Protein A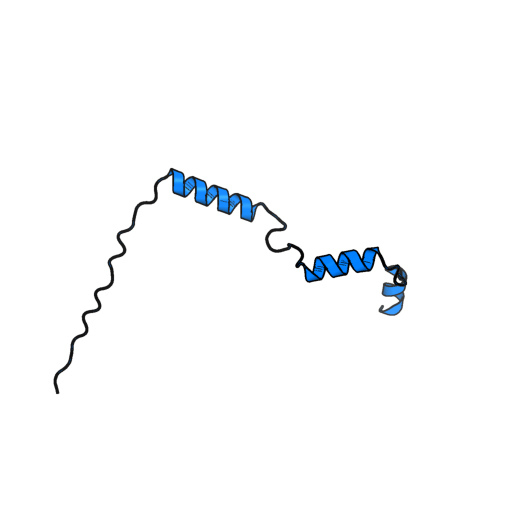F-A0A1F5X3L8-F1 (afdb_monomer)

Secondary structure (DSSP, 8-state):
-PPP---------------HHHHHHHHHHHHHHHH-TTTT-PPPHHHHHHHHHHHHS---PPPHHHHHHHH-

Organism: NCBI:txid1798352

pLDDT: mean 82.29, std 14.32, range [45.69, 97.06]

Structure (mmCIF, N/CA/C/O backbone):
data_AF-A0A1F5X3L8-F1
#
_entry.id   AF-A0A1F5X3L8-F1
#
loop_
_atom_site.group_PDB
_atom_site.id
_atom_site.type_symbol
_atom_site.label_atom_id
_atom_site.label_alt_id
_atom_site.label_comp_id
_atom_site.label_asym_id
_atom_site.label_entity_id
_atom_site.label_seq_id
_atom_site.pdbx_PDB_ins_code
_atom_site.Cartn_x
_atom_site.Cartn_y
_atom_site.Cartn_z
_atom_site.occupancy
_atom_site.B_iso_or_equiv
_atom_site.auth_seq_id
_atom_site.auth_comp_id
_atom_site.auth_asym_id
_atom_site.auth_atom_id
_atom_site.pdbx_PDB_model_num
ATOM 1 N N . MET A 1 1 ? 0.105 -41.334 46.033 1.00 47.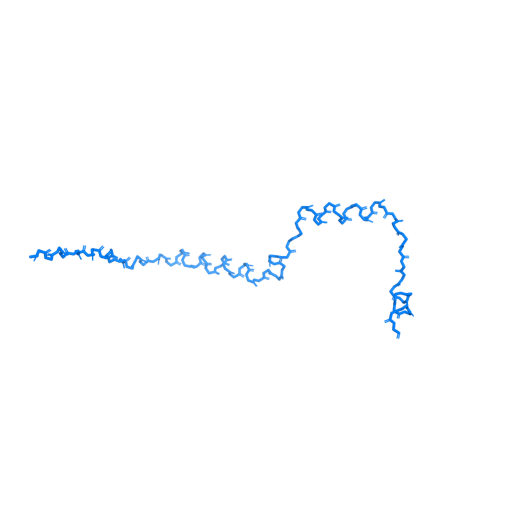84 1 MET A N 1
ATOM 2 C CA . MET A 1 1 ? 0.318 -40.308 44.988 1.00 47.84 1 MET A CA 1
ATOM 3 C C . MET A 1 1 ? -0.587 -39.120 45.303 1.00 47.84 1 MET A C 1
ATOM 5 O O . MET A 1 1 ? -1.775 -39.350 45.473 1.00 47.84 1 MET A O 1
ATOM 9 N N . ARG A 1 2 ? -0.059 -37.898 45.481 1.00 45.69 2 ARG A N 1
ATOM 10 C CA . ARG A 1 2 ? -0.879 -36.690 45.723 1.00 45.69 2 ARG A CA 1
ATOM 11 C C . ARG A 1 2 ? -1.159 -36.010 44.387 1.00 45.69 2 ARG A C 1
ATOM 13 O O . ARG A 1 2 ? -0.211 -35.698 43.675 1.00 45.69 2 ARG A O 1
ATOM 20 N N . GLN A 1 3 ? -2.428 -35.792 44.057 1.00 48.34 3 GLN A N 1
ATOM 21 C CA . GLN A 1 3 ? -2.795 -34.953 42.920 1.00 48.34 3 GLN A CA 1
ATOM 22 C C . GLN A 1 3 ? -2.732 -33.487 43.357 1.00 48.34 3 GLN A C 1
ATOM 24 O O . GLN A 1 3 ? -3.331 -33.115 44.364 1.00 48.34 3 GLN A O 1
ATOM 29 N N . ILE A 1 4 ? -1.954 -32.682 42.635 1.00 58.97 4 ILE A N 1
ATOM 30 C CA . ILE A 1 4 ? -1.882 -31.232 42.815 1.00 58.97 4 ILE A CA 1
ATOM 31 C C . ILE A 1 4 ? -2.926 -30.633 41.877 1.00 58.97 4 ILE A C 1
ATOM 33 O O . ILE A 1 4 ? -2.853 -30.811 40.663 1.00 58.97 4 ILE A O 1
ATOM 37 N N . GLN A 1 5 ? -3.923 -29.972 42.454 1.00 60.03 5 GLN A N 1
ATOM 38 C CA . GLN A 1 5 ? -4.989 -29.305 41.721 1.00 60.03 5 GLN A CA 1
ATOM 39 C C . GLN A 1 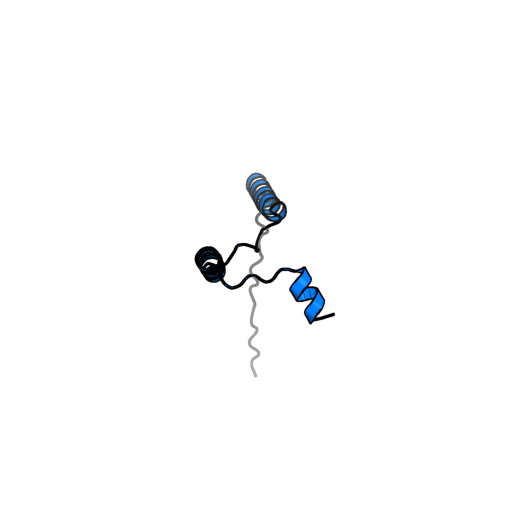5 ? -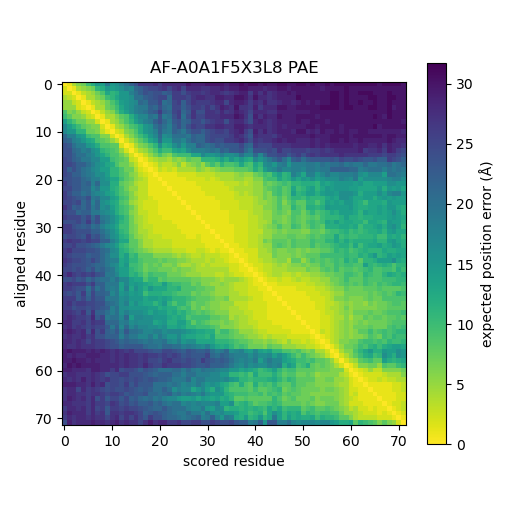4.512 -27.890 41.379 1.00 60.03 5 GLN A C 1
ATOM 41 O O . GLN A 1 5 ? -4.277 -27.077 42.271 1.00 60.03 5 GLN A O 1
ATOM 46 N N . TYR A 1 6 ? -4.308 -27.614 40.093 1.00 56.75 6 TYR A N 1
ATOM 47 C CA . TYR A 1 6 ? -3.962 -26.279 39.612 1.00 56.75 6 TYR A CA 1
ATOM 48 C C . TYR A 1 6 ? -5.251 -25.474 39.422 1.00 56.75 6 TYR A C 1
ATOM 50 O O . TYR A 1 6 ? -6.005 -25.725 38.482 1.00 56.75 6 TYR A O 1
ATOM 58 N N . ASN A 1 7 ? -5.508 -24.511 40.308 1.00 62.78 7 ASN A N 1
ATOM 59 C CA . ASN A 1 7 ? -6.555 -23.515 40.095 1.00 62.78 7 ASN A CA 1
ATOM 60 C C . ASN A 1 7 ? -6.046 -22.496 39.070 1.00 62.78 7 ASN A C 1
ATOM 62 O O . ASN A 1 7 ? -5.188 -21.671 39.375 1.00 62.78 7 ASN A O 1
ATOM 66 N N . TYR A 1 8 ? -6.552 -22.578 37.841 1.00 62.28 8 TYR A N 1
ATOM 67 C CA . TYR A 1 8 ? -6.399 -21.506 36.866 1.00 62.28 8 TYR A CA 1
ATOM 68 C C . TYR A 1 8 ? -7.389 -20.396 37.219 1.00 62.28 8 TYR A C 1
ATOM 70 O O . TYR A 1 8 ? -8.560 -20.465 36.845 1.00 62.28 8 TYR A O 1
ATOM 78 N N . ASP A 1 9 ? -6.916 -19.367 37.918 1.00 64.00 9 ASP A N 1
ATOM 79 C CA . ASP A 1 9 ? -7.631 -18.096 37.998 1.00 64.00 9 ASP A CA 1
ATOM 80 C C . ASP A 1 9 ? -7.614 -17.457 36.604 1.00 64.00 9 ASP A C 1
ATOM 82 O O . ASP A 1 9 ? -6.682 -16.754 36.212 1.00 64.00 9 ASP A O 1
ATOM 86 N N . MET A 1 10 ? -8.641 -17.756 35.807 1.00 61.59 10 MET A N 1
ATOM 87 C CA . MET A 1 10 ? -8.912 -17.027 34.574 1.00 61.59 10 MET A CA 1
ATOM 88 C C . MET A 1 10 ? -9.303 -15.599 34.962 1.00 61.59 10 MET A C 1
ATOM 90 O O . MET A 1 10 ? -10.309 -15.424 35.658 1.00 61.59 10 MET A O 1
ATOM 94 N N . PRO A 1 11 ? -8.559 -14.564 34.531 1.00 62.84 11 PRO A N 1
ATOM 95 C CA . PRO A 1 11 ? -8.989 -13.198 34.750 1.00 62.84 11 PRO A CA 1
ATOM 96 C C . PRO A 1 11 ? -10.325 -13.021 34.030 1.00 62.84 11 PRO A C 1
ATOM 98 O O . PRO A 1 11 ? -10.401 -13.067 32.801 1.00 62.84 11 PRO A O 1
ATOM 101 N N . ASN A 1 12 ? -11.396 -12.847 34.804 1.00 60.25 12 ASN A N 1
ATOM 102 C CA . ASN A 1 12 ? -12.682 -12.424 34.276 1.00 60.25 12 ASN A CA 1
ATOM 103 C C . ASN A 1 12 ? -12.452 -11.070 33.607 1.00 60.25 12 ASN A C 1
ATOM 105 O O . ASN A 1 12 ? -12.328 -10.053 34.289 1.00 60.25 12 ASN A O 1
ATOM 109 N N . ALA A 1 13 ? -12.353 -11.067 32.276 1.00 62.22 13 ALA A N 1
ATOM 110 C CA . ALA A 1 13 ? -12.289 -9.858 31.479 1.00 62.22 13 ALA A CA 1
ATOM 111 C C . ALA A 1 13 ? -13.599 -9.097 31.698 1.00 62.22 13 ALA A C 1
ATOM 113 O O . ALA A 1 13 ? -14.612 -9.333 31.034 1.00 62.22 13 ALA A O 1
ATOM 114 N N . THR A 1 14 ? -13.602 -8.211 32.688 1.00 60.88 14 THR A N 1
ATOM 115 C CA . THR A 1 14 ? -14.650 -7.224 32.876 1.00 60.88 14 THR A CA 1
ATOM 116 C C . THR A 1 14 ? -14.748 -6.467 31.564 1.00 60.88 14 THR A C 1
ATOM 118 O O . THR A 1 14 ? -13.794 -5.829 31.122 1.00 60.88 14 THR A O 1
ATOM 121 N N . LYS A 1 15 ? -15.888 -6.608 30.882 1.00 64.25 15 LYS A N 1
ATOM 122 C CA . LYS A 1 15 ? -16.155 -5.914 29.623 1.00 64.25 15 LYS A CA 1
ATOM 123 C C . LYS A 1 15 ? -16.169 -4.417 29.918 1.00 64.25 15 LYS A C 1
ATOM 125 O O . LYS A 1 15 ? -17.208 -3.868 30.281 1.00 64.25 15 LYS A O 1
ATOM 130 N N . GLN A 1 16 ? -15.015 -3.764 29.807 1.00 72.62 16 GLN A N 1
ATOM 131 C CA . GLN A 1 16 ? -14.925 -2.319 29.923 1.00 72.62 16 GLN A CA 1
ATOM 132 C C . GLN A 1 16 ? -15.733 -1.728 28.771 1.00 72.62 16 GLN A C 1
ATOM 134 O O . GLN A 1 16 ? -15.452 -1.957 27.592 1.00 72.62 16 GLN A O 1
ATOM 139 N N . LYS A 1 17 ? -16.818 -1.034 29.114 1.00 78.50 17 LYS A N 1
ATOM 140 C CA . LYS A 1 17 ? -17.674 -0.396 28.124 1.00 78.50 17 LYS A CA 1
ATOM 141 C C . LYS A 1 17 ? -16.901 0.789 27.559 1.00 78.50 17 LYS A C 1
ATOM 143 O O . LYS A 1 17 ? -16.746 1.796 28.238 1.00 78.50 17 LYS A O 1
ATOM 148 N N . LEU A 1 18 ? -16.416 0.647 26.327 1.00 83.00 18 LEU A N 1
ATOM 149 C CA . LEU A 1 18 ? -15.754 1.739 25.619 1.00 83.00 18 LEU A CA 1
ATOM 150 C C . LEU A 1 18 ? -16.690 2.951 25.537 1.00 83.00 18 LEU A C 1
ATOM 152 O O . LEU A 1 18 ? -17.869 2.792 25.187 1.00 83.00 18 LEU A O 1
ATOM 156 N N . GLU A 1 19 ? -16.160 4.139 25.816 1.00 90.44 19 GLU A N 1
ATOM 157 C CA . GLU A 1 19 ? -16.896 5.386 25.638 1.00 90.44 19 GLU A CA 1
ATOM 158 C C . GLU A 1 19 ? -17.318 5.563 24.176 1.00 90.44 19 GLU A C 1
ATOM 160 O O . GLU A 1 19 ? -16.600 5.191 23.244 1.00 90.44 19 GLU A O 1
ATOM 165 N N . THR A 1 20 ? -18.498 6.146 23.963 1.00 91.25 20 THR A N 1
ATOM 166 C CA . THR A 1 20 ? -19.061 6.345 22.620 1.00 91.25 20 THR A CA 1
ATOM 167 C C . THR A 1 20 ? -18.115 7.137 21.722 1.00 91.25 20 THR A C 1
ATOM 169 O O . THR A 1 20 ? -17.930 6.760 20.571 1.00 91.25 20 THR A O 1
ATOM 172 N N . LYS A 1 21 ? -17.452 8.171 22.259 1.00 92.38 21 LYS A N 1
ATOM 173 C CA . LYS A 1 21 ? -16.477 8.983 21.515 1.00 92.38 21 LYS A CA 1
ATOM 174 C C . LYS A 1 21 ? -15.310 8.144 20.994 1.00 92.38 21 LYS A C 1
ATOM 176 O O . LYS A 1 21 ? -14.957 8.252 19.827 1.00 92.38 21 LYS A O 1
ATOM 181 N N . THR A 1 22 ? -14.767 7.262 21.831 1.00 92.00 22 THR A N 1
ATOM 182 C CA . THR A 1 22 ? -13.684 6.351 21.443 1.00 92.00 22 THR A CA 1
ATOM 183 C C . THR A 1 22 ? -14.130 5.391 20.346 1.00 92.00 22 THR A C 1
ATOM 185 O O . THR A 1 22 ? -13.377 5.131 19.415 1.00 92.00 22 THR A O 1
ATOM 188 N N . LYS A 1 23 ? -15.369 4.886 20.413 1.00 93.19 23 LYS A N 1
ATOM 189 C CA . LYS A 1 23 ? -15.915 4.023 19.355 1.00 93.19 23 LYS A CA 1
ATOM 190 C C . LYS A 1 23 ? -16.054 4.764 18.032 1.00 93.19 23 LYS A C 1
ATOM 192 O O . LYS A 1 23 ? -15.653 4.216 17.013 1.00 93.19 23 LYS A O 1
ATOM 197 N N . THR A 1 24 ? -16.599 5.979 18.055 1.00 95.50 24 THR A N 1
ATOM 198 C CA . THR A 1 24 ? -16.743 6.809 16.853 1.00 95.50 24 THR A CA 1
ATOM 199 C C . THR A 1 24 ? -15.384 7.068 16.214 1.00 95.50 24 THR A C 1
ATOM 201 O O . THR A 1 24 ? -15.220 6.781 15.036 1.00 95.50 24 THR A O 1
ATOM 204 N N . PHE A 1 25 ? -14.392 7.469 17.012 1.00 95.94 25 PHE A N 1
ATOM 205 C CA . PHE A 1 25 ? -13.029 7.698 16.533 1.00 95.94 25 PHE A CA 1
ATOM 206 C C . PHE A 1 25 ? -12.411 6.453 15.878 1.00 95.94 25 PHE A C 1
ATOM 208 O O . PHE A 1 25 ? -11.833 6.540 14.801 1.00 95.94 25 PHE A O 1
ATOM 215 N N . ILE A 1 26 ? -12.564 5.274 16.495 1.00 95.31 26 ILE A N 1
ATOM 216 C CA . ILE A 1 26 ? -12.064 4.015 15.919 1.00 95.31 26 ILE A CA 1
ATOM 217 C C . ILE A 1 26 ? -12.746 3.717 14.580 1.00 95.31 26 ILE A C 1
ATOM 219 O O . ILE A 1 26 ? -12.080 3.323 13.628 1.00 95.31 26 ILE A O 1
ATOM 223 N N . VAL A 1 27 ? -14.068 3.882 14.505 1.00 96.19 27 VAL A N 1
ATOM 224 C CA . VAL A 1 27 ? -14.828 3.618 13.276 1.00 96.19 27 VAL A CA 1
ATOM 225 C C . VAL A 1 27 ? -14.413 4.572 12.159 1.00 96.19 27 VAL A C 1
ATOM 227 O O . VAL A 1 27 ? -14.238 4.120 11.032 1.00 96.19 27 VAL A O 1
ATOM 230 N N . GLU A 1 28 ? -14.221 5.855 12.464 1.00 97.06 28 GLU A N 1
ATOM 231 C CA . GLU A 1 28 ? -13.741 6.856 11.505 1.00 97.06 28 GLU A CA 1
ATOM 232 C C . GLU A 1 28 ? -12.341 6.511 10.996 1.00 97.06 28 GLU A C 1
ATOM 234 O O . GLU A 1 28 ? -12.153 6.406 9.789 1.00 97.06 28 GLU A O 1
ATOM 239 N N . ALA A 1 29 ? -11.402 6.200 11.891 1.00 95.44 29 ALA A N 1
ATOM 240 C CA . ALA A 1 29 ? -10.046 5.813 11.505 1.00 95.44 29 ALA 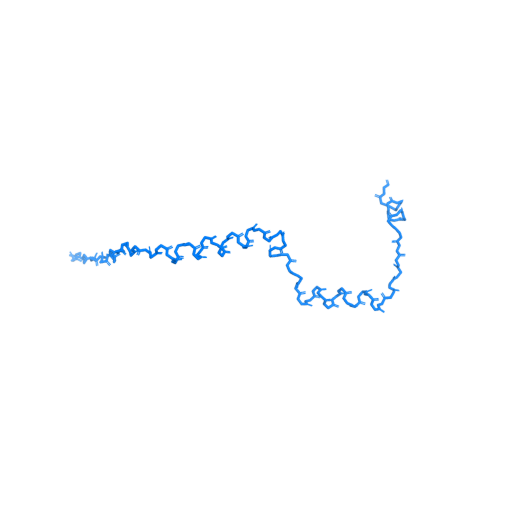A CA 1
ATOM 241 C C . ALA A 1 29 ? -10.016 4.543 10.632 1.00 95.44 29 ALA A C 1
ATOM 243 O O . ALA A 1 29 ? -9.271 4.468 9.658 1.00 95.44 29 ALA A O 1
ATOM 244 N N . ILE A 1 30 ? -10.839 3.536 10.951 1.00 95.31 30 ILE A N 1
ATOM 245 C CA . ILE A 1 30 ? -10.964 2.332 10.115 1.00 95.31 30 ILE A CA 1
ATOM 246 C C . ILE A 1 30 ? -11.538 2.695 8.747 1.00 95.31 30 ILE A C 1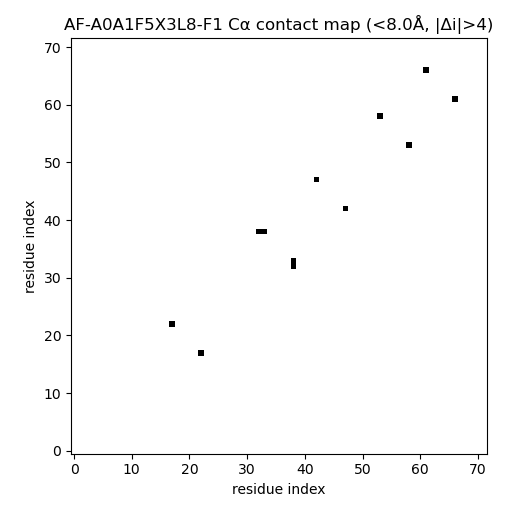
ATOM 248 O O . ILE A 1 30 ? -11.060 2.199 7.730 1.00 95.31 30 ILE A O 1
ATOM 252 N N . LYS A 1 31 ? -12.568 3.540 8.716 1.00 96.44 31 LYS A N 1
ATOM 253 C CA . LYS A 1 31 ? -13.210 3.960 7.476 1.00 96.44 31 LYS A CA 1
ATOM 254 C C . LYS A 1 31 ? -12.227 4.702 6.568 1.00 96.44 31 LYS A C 1
ATOM 256 O O . LYS A 1 31 ? -12.159 4.358 5.398 1.00 96.44 31 LYS A O 1
ATOM 261 N N . GLU A 1 32 ? -11.434 5.624 7.107 1.00 94.62 32 GLU A N 1
ATOM 262 C CA . GLU A 1 32 ? -10.396 6.343 6.355 1.00 94.62 32 GLU A CA 1
ATOM 263 C C . GLU A 1 32 ? -9.396 5.385 5.696 1.00 94.62 32 GLU A C 1
ATOM 265 O O . GLU A 1 32 ? -9.108 5.514 4.511 1.00 94.62 32 GLU A O 1
ATOM 270 N N . VAL A 1 33 ? -8.925 4.377 6.435 1.00 93.12 33 VAL A N 1
ATOM 271 C CA . VAL A 1 33 ? -8.009 3.356 5.901 1.00 93.12 33 VAL A CA 1
ATOM 272 C C . VAL A 1 33 ? -8.669 2.504 4.815 1.00 93.12 33 VAL A C 1
ATOM 274 O O . VAL A 1 33 ? -8.024 2.155 3.834 1.00 93.12 33 VAL A O 1
ATOM 277 N N . LEU A 1 34 ? -9.946 2.147 4.976 1.00 92.44 34 LEU A N 1
ATOM 278 C CA . LEU A 1 34 ? -10.676 1.339 3.991 1.00 92.44 34 LEU A CA 1
ATOM 279 C C . LEU A 1 34 ? -11.070 2.125 2.734 1.00 92.44 34 LEU A C 1
ATOM 281 O O . LEU A 1 34 ? -11.292 1.519 1.687 1.00 92.44 34 LEU A O 1
ATOM 285 N N . GLU A 1 35 ? -11.204 3.444 2.842 1.00 95.50 35 GLU A N 1
ATOM 286 C CA . GLU A 1 35 ? -11.497 4.334 1.716 1.00 95.50 35 GLU A CA 1
ATOM 287 C C . GLU A 1 35 ? -10.241 4.690 0.906 1.00 95.50 35 GLU A C 1
ATOM 289 O O . GLU A 1 35 ? -10.362 5.139 -0.236 1.00 95.50 35 GLU A O 1
ATOM 294 N N . ASP A 1 36 ? -9.046 4.436 1.444 1.00 94.25 36 ASP A N 1
ATOM 295 C CA . ASP A 1 36 ? -7.790 4.549 0.710 1.00 94.25 36 ASP A CA 1
ATOM 296 C C . ASP A 1 36 ? -7.580 3.329 -0.207 1.00 94.25 36 ASP A C 1
ATOM 298 O O . ASP A 1 36 ? -7.220 2.232 0.226 1.00 94.25 36 ASP A O 1
ATOM 302 N N . SER A 1 37 ? -7.800 3.525 -1.513 1.00 90.69 37 SER A N 1
ATOM 303 C CA . SER A 1 37 ? -7.625 2.482 -2.533 1.00 90.69 37 SER A CA 1
ATOM 304 C C . SER A 1 37 ? -6.182 2.001 -2.686 1.00 90.69 37 SER A C 1
ATOM 306 O O . SER A 1 37 ? -5.962 0.917 -3.232 1.00 90.69 37 SER A O 1
ATOM 308 N N . ASP A 1 38 ? -5.220 2.807 -2.237 1.00 89.62 38 ASP A N 1
ATOM 309 C CA . ASP A 1 38 ? -3.790 2.547 -2.362 1.00 89.62 38 ASP A CA 1
ATOM 310 C C . ASP A 1 38 ? -3.171 2.063 -1.041 1.00 89.62 38 ASP A C 1
ATOM 312 O O . ASP A 1 38 ? -1.961 1.822 -0.988 1.00 89.62 38 ASP A O 1
ATOM 316 N N . PHE A 1 39 ? -3.976 1.865 0.010 1.00 87.50 39 PHE A N 1
ATOM 317 C CA . PHE A 1 39 ? -3.496 1.393 1.304 1.00 87.50 39 PHE A CA 1
ATOM 318 C C . PHE A 1 39 ? -2.710 0.080 1.172 1.00 87.50 39 PHE A C 1
ATOM 320 O O . PHE A 1 39 ? -3.207 -0.934 0.668 1.00 87.50 39 PHE A O 1
ATOM 327 N N . GLY A 1 40 ? -1.461 0.082 1.640 1.00 86.38 40 GLY A N 1
ATOM 328 C CA . GLY A 1 40 ? -0.565 -1.074 1.554 1.00 86.38 40 GLY A CA 1
ATOM 329 C C . GLY A 1 40 ? 0.099 -1.270 0.184 1.00 86.38 40 GLY A C 1
ATOM 330 O O . GLY A 1 40 ? 0.867 -2.223 0.010 1.00 86.38 40 GLY A O 1
ATOM 331 N N . LEU A 1 41 ? -0.165 -0.394 -0.791 1.00 90.31 41 LEU A N 1
ATOM 332 C CA . LEU A 1 41 ? 0.495 -0.363 -2.102 1.00 90.31 41 LEU A CA 1
ATOM 333 C C . LEU A 1 41 ? 1.623 0.677 -2.166 1.00 90.31 41 LEU A C 1
ATOM 335 O O . LEU A 1 41 ? 2.146 0.976 -3.248 1.00 90.31 41 LEU A O 1
ATOM 339 N N . GLU A 1 42 ? 2.053 1.216 -1.026 1.00 91.25 42 GLU A N 1
ATOM 340 C CA . GLU A 1 42 ? 3.099 2.222 -0.984 1.00 91.25 42 GLU A CA 1
ATOM 341 C C . GLU A 1 42 ? 4.425 1.640 -1.483 1.00 91.25 42 GLU A C 1
ATOM 343 O O . GLU A 1 42 ? 4.875 0.544 -1.130 1.00 91.25 42 GLU A O 1
ATOM 348 N N . LEU A 1 43 ? 5.113 2.411 -2.324 1.00 91.75 43 LEU A N 1
ATOM 349 C CA . LEU A 1 43 ? 6.393 1.974 -2.853 1.00 91.75 43 LEU A CA 1
ATOM 350 C C . LEU A 1 43 ? 7.420 1.843 -1.726 1.00 91.75 43 LEU A C 1
ATOM 352 O O . LEU A 1 43 ? 7.749 2.812 -1.041 1.00 91.75 43 LEU A O 1
ATOM 356 N N . THR A 1 44 ? 8.033 0.666 -1.620 1.00 93.75 44 THR A N 1
ATOM 357 C CA . THR A 1 44 ? 9.222 0.494 -0.776 1.00 93.75 44 THR A CA 1
ATOM 358 C C . THR A 1 44 ? 10.339 1.450 -1.207 1.00 93.75 44 THR A C 1
ATOM 360 O O . THR A 1 44 ? 10.492 1.765 -2.392 1.00 93.75 44 THR A O 1
ATOM 363 N N . GLU A 1 45 ? 11.209 1.844 -0.278 1.00 94.75 45 GLU A N 1
ATOM 364 C CA . GLU A 1 45 ? 12.357 2.714 -0.583 1.00 94.75 45 GLU A CA 1
ATOM 365 C C . GLU A 1 45 ? 13.262 2.144 -1.686 1.00 94.75 45 GLU A C 1
ATOM 367 O O . GLU A 1 45 ? 13.785 2.868 -2.539 1.00 94.75 45 GLU A O 1
ATOM 372 N N . LYS A 1 46 ? 13.397 0.815 -1.737 1.00 94.88 46 LYS A N 1
ATOM 373 C CA . LYS A 1 46 ? 14.111 0.121 -2.814 1.00 94.88 46 LYS A CA 1
ATOM 374 C C . LYS A 1 46 ? 13.421 0.314 -4.168 1.00 94.88 46 LYS A C 1
ATOM 376 O O . LYS A 1 46 ? 14.106 0.553 -5.166 1.00 94.88 46 LYS A O 1
ATOM 381 N N . ALA A 1 47 ? 12.094 0.208 -4.222 1.00 92.94 47 ALA A N 1
ATOM 382 C CA . ALA A 1 47 ? 11.321 0.438 -5.440 1.00 92.94 47 ALA A CA 1
ATOM 383 C C . ALA A 1 47 ? 11.406 1.905 -5.892 1.00 92.94 47 ALA A C 1
ATOM 385 O O . ALA A 1 47 ? 11.702 2.148 -7.063 1.00 92.94 47 ALA A O 1
ATOM 386 N N . LYS A 1 48 ? 11.281 2.869 -4.967 1.00 94.38 48 LYS A N 1
ATOM 387 C CA . LYS A 1 48 ? 11.450 4.307 -5.251 1.00 94.38 48 LYS A CA 1
ATOM 388 C C . LYS A 1 48 ? 12.819 4.609 -5.864 1.00 94.38 48 LYS A C 1
ATOM 390 O O . LYS A 1 48 ? 12.900 5.211 -6.935 1.00 94.38 48 LYS A O 1
ATOM 395 N N . LYS A 1 49 ? 13.905 4.116 -5.254 1.00 93.81 49 LYS A N 1
ATOM 396 C CA . LYS A 1 49 ? 15.275 4.286 -5.777 1.00 93.81 49 LYS A CA 1
ATOM 397 C C . LYS A 1 49 ? 15.440 3.706 -7.185 1.00 93.81 49 LYS A C 1
ATOM 399 O O . LYS A 1 49 ? 16.060 4.339 -8.040 1.00 93.81 49 LYS A O 1
ATOM 404 N N . ARG A 1 50 ? 14.867 2.526 -7.454 1.00 90.19 50 ARG A N 1
ATOM 405 C CA . ARG A 1 50 ? 14.893 1.902 -8.790 1.00 90.19 50 ARG A CA 1
ATOM 406 C C . ARG A 1 50 ? 14.120 2.717 -9.824 1.00 90.19 50 ARG A C 1
ATOM 408 O O . ARG A 1 50 ? 14.630 2.899 -10.930 1.00 90.19 50 ARG A O 1
ATOM 415 N N . LEU A 1 51 ? 12.932 3.209 -9.472 1.00 89.12 51 LEU A N 1
ATOM 416 C CA . LEU A 1 51 ? 12.108 4.032 -10.355 1.00 89.12 51 LEU A CA 1
ATOM 417 C C . LEU A 1 51 ? 12.860 5.309 -10.746 1.00 89.12 51 LEU A C 1
ATOM 419 O O . LEU A 1 51 ? 13.060 5.564 -11.933 1.00 89.12 51 LEU A O 1
ATOM 423 N N . LEU A 1 52 ? 13.403 6.028 -9.760 1.00 90.75 52 LEU A N 1
ATOM 424 C CA . LEU A 1 52 ? 14.210 7.229 -9.986 1.00 90.75 52 LEU A CA 1
ATOM 425 C C . LEU A 1 52 ? 15.439 6.951 -10.866 1.00 90.75 52 LEU A C 1
ATOM 427 O O . LEU A 1 52 ? 15.742 7.721 -11.776 1.00 90.75 52 LEU A O 1
ATOM 431 N N . GLY A 1 53 ? 16.131 5.829 -10.646 1.00 88.56 53 GLY A N 1
ATOM 432 C CA . GLY A 1 53 ? 17.264 5.419 -11.482 1.00 88.56 53 GLY A CA 1
ATOM 433 C C . GLY A 1 53 ? 16.875 5.123 -12.937 1.00 88.56 53 GLY A C 1
ATOM 434 O O . GLY A 1 53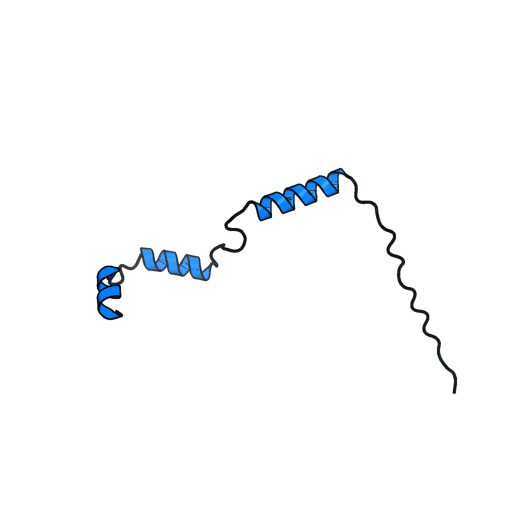 ? 17.622 5.447 -13.863 1.00 88.56 53 GLY A O 1
ATOM 435 N N . SER A 1 54 ? 15.687 4.554 -13.158 1.00 83.31 54 SER A N 1
ATOM 436 C CA . SER A 1 54 ? 15.158 4.264 -14.499 1.00 83.31 54 SER A CA 1
ATOM 437 C C . SER A 1 54 ? 14.729 5.516 -15.271 1.00 83.31 54 SER A C 1
ATOM 439 O O . SER A 1 54 ? 14.775 5.523 -16.498 1.00 83.31 54 SER A O 1
ATOM 441 N N . MET A 1 55 ? 14.362 6.591 -14.567 1.00 81.25 55 MET A N 1
ATOM 442 C CA . MET A 1 55 ? 14.067 7.885 -15.191 1.00 81.25 55 MET A CA 1
ATOM 443 C C . MET A 1 55 ? 15.346 8.582 -15.664 1.00 81.25 55 MET A C 1
ATOM 445 O O . MET A 1 55 ? 15.343 9.219 -16.712 1.00 81.25 55 MET A O 1
ATOM 449 N N . LYS A 1 56 ? 16.447 8.436 -14.913 1.00 81.50 56 LYS A N 1
ATOM 450 C CA . LYS A 1 56 ? 17.740 9.077 -15.209 1.00 81.50 56 LYS A CA 1
ATOM 451 C C . LYS A 1 56 ? 18.569 8.348 -16.269 1.00 81.50 56 LYS A C 1
ATOM 453 O O . LYS A 1 56 ? 19.411 8.968 -16.907 1.00 81.50 56 LYS A O 1
ATOM 458 N N . SER A 1 57 ? 18.360 7.044 -16.448 1.00 69.81 57 SER A N 1
ATOM 459 C CA . SER A 1 57 ? 19.087 6.241 -17.436 1.00 69.81 57 SER A CA 1
ATOM 460 C C . SER A 1 57 ? 18.163 5.860 -18.598 1.00 69.81 57 SER A C 1
ATOM 462 O O . SER A 1 57 ? 17.245 5.057 -18.410 1.00 69.81 57 SER A O 1
ATOM 464 N N . PRO A 1 58 ? 18.373 6.389 -19.817 1.00 67.50 58 PRO A N 1
ATOM 465 C CA . PRO A 1 58 ? 17.611 5.979 -20.987 1.00 67.50 58 PRO A CA 1
ATOM 466 C C . PRO A 1 58 ? 18.085 4.588 -21.423 1.00 67.50 58 PRO A C 1
ATOM 468 O O . PRO A 1 58 ? 18.841 4.427 -22.377 1.00 67.50 58 PRO A O 1
ATOM 471 N N . LYS A 1 59 ? 17.666 3.542 -20.703 1.00 70.94 59 LYS A N 1
ATOM 472 C CA . LYS A 1 59 ? 17.762 2.180 -21.234 1.00 70.94 59 LYS A CA 1
ATOM 473 C C . LYS A 1 59 ? 16.976 2.117 -22.540 1.00 70.94 59 LYS A C 1
ATOM 475 O O . LYS A 1 59 ? 15.949 2.780 -22.673 1.00 70.94 59 LYS A O 1
ATOM 480 N N . LYS A 1 60 ? 17.451 1.293 -23.478 1.00 68.62 60 LYS A N 1
ATOM 481 C CA . LYS A 1 60 ? 16.802 1.042 -24.769 1.00 68.62 60 LYS A CA 1
ATOM 482 C C . LYS A 1 60 ? 15.343 0.636 -24.521 1.00 68.62 60 LYS A C 1
ATOM 484 O O . LYS A 1 60 ? 15.075 -0.472 -24.059 1.00 68.62 60 LYS A O 1
ATOM 489 N N . ARG A 1 61 ? 14.416 1.569 -24.744 1.00 76.19 61 ARG A 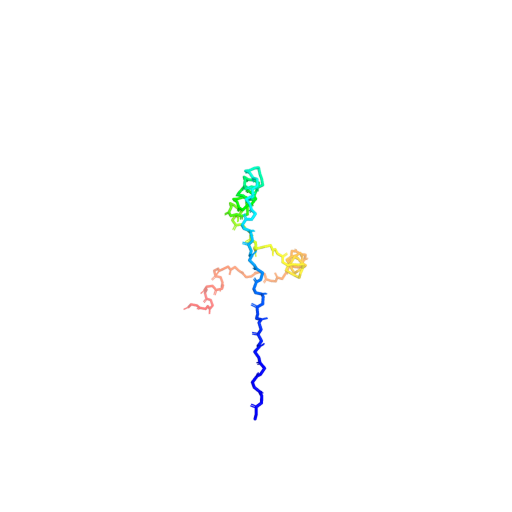N 1
ATOM 490 C CA . ARG A 1 61 ? 12.978 1.322 -24.633 1.00 76.19 61 ARG A CA 1
ATOM 491 C C . ARG A 1 61 ? 12.559 0.649 -25.926 1.00 76.19 61 ARG A C 1
ATOM 493 O O . ARG A 1 61 ? 12.773 1.204 -26.996 1.00 76.19 61 ARG A O 1
ATOM 500 N N . ILE A 1 62 ? 12.013 -0.550 -25.812 1.00 84.31 62 ILE A N 1
ATOM 501 C CA . ILE A 1 62 ? 11.300 -1.189 -26.912 1.00 84.31 62 ILE A CA 1
ATOM 502 C C . ILE A 1 62 ? 9.817 -0.908 -26.722 1.00 84.31 62 ILE A C 1
ATOM 504 O O . ILE A 1 62 ? 9.312 -0.874 -25.596 1.00 84.31 62 ILE A O 1
ATOM 508 N N . SER A 1 63 ? 9.133 -0.647 -27.821 1.00 87.12 63 SER A N 1
ATOM 509 C CA . SER A 1 63 ? 7.698 -0.419 -27.833 1.00 87.12 63 SER A CA 1
ATOM 510 C C . SER A 1 63 ? 6.938 -1.695 -27.463 1.00 87.12 63 SER A C 1
ATOM 512 O O . SER A 1 63 ? 7.393 -2.820 -27.682 1.00 87.12 63 SER A O 1
ATOM 514 N N . LEU A 1 64 ? 5.733 -1.530 -26.914 1.00 88.38 64 LEU A N 1
ATOM 515 C CA . LEU A 1 64 ? 4.873 -2.665 -26.578 1.00 88.38 64 LEU A CA 1
ATOM 516 C C . LEU A 1 64 ? 4.528 -3.510 -27.818 1.00 88.38 64 LEU A C 1
ATOM 518 O O . LEU A 1 64 ? 4.368 -4.724 -27.708 1.00 88.38 64 LEU A O 1
ATOM 522 N N . SER A 1 65 ? 4.431 -2.889 -28.997 1.00 92.56 65 SER A N 1
ATOM 523 C CA . SER A 1 65 ? 4.210 -3.582 -30.270 1.00 92.56 65 SER A CA 1
ATOM 524 C C . SER A 1 65 ? 5.385 -4.489 -30.640 1.00 92.56 65 SER A C 1
ATOM 526 O O . SER A 1 65 ? 5.158 -5.637 -31.020 1.00 92.56 65 SER A O 1
ATOM 528 N N . GLU A 1 66 ? 6.625 -4.028 -30.466 1.00 89.81 66 GLU A N 1
ATOM 529 C CA . GLU A 1 66 ? 7.825 -4.848 -30.680 1.00 89.81 66 GLU A CA 1
ATOM 530 C C . GLU A 1 66 ? 7.879 -6.043 -29.719 1.00 89.81 66 GLU A C 1
ATOM 532 O O . GLU A 1 66 ? 8.213 -7.151 -30.139 1.00 89.81 66 GLU A O 1
ATOM 537 N N . ILE A 1 67 ? 7.487 -5.857 -28.452 1.00 89.94 67 ILE A N 1
ATOM 538 C CA . ILE A 1 67 ? 7.390 -6.958 -27.478 1.00 89.94 67 ILE A CA 1
ATOM 539 C C . ILE A 1 67 ? 6.337 -7.975 -27.922 1.00 89.94 67 ILE A C 1
ATOM 541 O O . ILE A 1 67 ? 6.622 -9.170 -27.985 1.00 89.94 67 ILE A O 1
ATOM 545 N N . LYS A 1 68 ? 5.129 -7.509 -28.263 1.00 92.19 68 LYS A N 1
ATOM 546 C CA . LYS A 1 68 ? 4.030 -8.380 -28.703 1.00 92.19 68 LYS A CA 1
ATOM 547 C C . LYS A 1 68 ? 4.392 -9.169 -29.960 1.00 92.19 68 LYS A C 1
ATOM 549 O O . LYS A 1 68 ? 4.022 -10.328 -30.048 1.00 92.19 68 LYS A O 1
ATOM 554 N N . LYS A 1 69 ? 5.136 -8.572 -30.895 1.00 93.88 69 LYS A N 1
ATOM 555 C CA . LYS A 1 69 ? 5.603 -9.245 -32.116 1.00 93.88 69 LYS A CA 1
ATOM 556 C C . LYS A 1 69 ? 6.634 -10.348 -31.842 1.00 93.88 69 LYS A C 1
ATOM 558 O O . LYS A 1 69 ? 6.765 -11.258 -32.647 1.00 93.88 69 LYS A O 1
ATOM 563 N N . LYS A 1 70 ? 7.389 -10.261 -30.743 1.00 90.88 70 LYS A N 1
ATOM 564 C CA . LYS A 1 70 ? 8.446 -11.226 -30.406 1.00 90.88 70 LYS A CA 1
ATOM 565 C C . LYS A 1 70 ? 7.929 -12.485 -29.699 1.00 90.88 70 LYS A C 1
ATOM 567 O O . LYS A 1 70 ? 8.549 -13.534 -29.828 1.00 90.88 70 LYS A O 1
ATOM 572 N N . TYR A 1 71 ? 6.863 -12.364 -28.910 1.00 89.50 71 TYR A N 1
ATOM 573 C CA . TYR A 1 71 ? 6.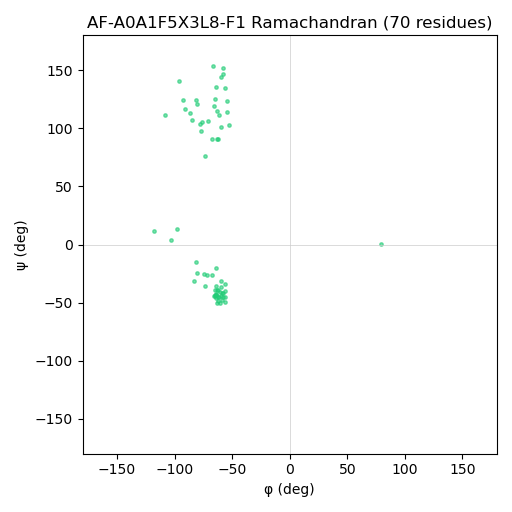405 -13.415 -27.987 1.00 89.50 71 TYR A CA 1
ATOM 574 C C . TYR A 1 71 ? 4.999 -13.949 -28.290 1.00 89.50 71 TYR A C 1
ATOM 576 O O . TYR A 1 71 ? 4.415 -14.636 -27.454 1.00 89.50 71 TYR A O 1
ATOM 584 N N . ARG A 1 72 ? 4.441 -13.605 -29.447 1.00 67.56 72 ARG A N 1
ATOM 585 C CA . ARG A 1 72 ? 3.147 -14.081 -29.931 1.00 67.56 72 ARG A CA 1
ATOM 586 C C . ARG A 1 72 ? 3.359 -14.789 -31.255 1.00 67.56 72 ARG A C 1
ATOM 588 O O . ARG A 1 72 ? 2.654 -15.792 -31.470 1.00 67.56 72 ARG A O 1
#

Sequence (72 aa):
MRQIQYNYDMPNATKQKLETKTKTFIVEAIKEVLEDSDFGLELTEKAKKRLLGSMKSPKKRISLSEIKKKYR

Solvent-accessible surface area (backbone atoms only — not comparable to full-atom values): 4880 Å² total; per-residue (Å²): 137,85,86,82,84,81,81,78,82,70,78,76,76,73,80,76,80,76,53,68,67,60,52,50,53,53,51,49,56,51,46,57,55,71,68,40,91,58,67,90,65,70,75,50,72,70,52,49,55,50,53,57,50,55,72,75,43,88,64,90,79,75,53,71,67,60,54,51,69,74,78,109

Mean predicted aligned error: 14.14 Å

Foldseek 3Di:
DDDDDDDPPDPPPPPDPDDPVVVVVVVVVVVVQVPPPCRPVDDDPVRVVVVVVPVVDPDPDDDPVNVVVVPD

Radius of gyration: 28.67 Å; Cα contacts (8 Å, |Δi|>4): 6; chains: 1; bounding box: 38×49×78 Å